Protein AF-A0A7S1VQ72-F1 (afdb_monomer_lite)

Foldseek 3Di:
DPPDALLLVLLVVCLVQPQQNQAVHEAEDDDPVQVPDAPVSNVVNQVSVVSSVHPTYDYQDDPNNLVVQPPDPPADDDPVSVVVVVVSNVRDDDDPDDDPDDDDDDPVPRADKDAQFDRSNQIDHPPDDRDDLPDPPDDPVSSVRVVVSVD

Radius of gyration: 18.68 Å; chains: 1; bounding box: 50×33×50 Å

InterPro domains:
  IPR001030 Aconitase/3-isopropylmalate dehydratase large subunit, alpha/beta/alpha domain [PF00330] (2-136)
  IPR001030 Aconitase/3-isopropylmalate dehydratase large subunit, alpha/beta/alpha domain [PR00415] (21-34)
  IPR001030 Aconitase/3-isopropylmalate dehydratase large subunit, alpha/beta/alpha domain [PR00415] (35-48)
  IPR001030 Aconitase/3-isopropylmalate dehydratase large subunit, alpha/beta/alpha domain [PR00415] (112-126)
  IPR015931 Aconitase/3-isopropylmalate dehydratase large subunit, alpha/beta/alpha, subdomain 1/3 [G3DSA:3.30.499.10] (1-112)
  IPR036008 Aconitase, iron-sulfur domain [SSF53732] (2-137)
  IPR050067 Isopropylmalate dehydratase and related enzymes [PTHR43822] (2-127)

Sequence (151 aa):
AEGVRSKDIILHICGVIGTAGGTGYTIEFGGSAISSLSMEARMSISNMAIEAGARAGVIAPDEITFDYLKGRPMCPTGEEWDKAVEYWKSLASDEGAEYDKTIVIDAHDIAPTVTWGTSPQDVAPITGNVPMIAAEGHDTARQAAGTRSLE

Structure (mmCIF, N/CA/C/O backbone):
data_AF-A0A7S1VQ72-F1
#
_entry.id   AF-A0A7S1VQ72-F1
#
loop_
_atom_site.group_PDB
_atom_site.id
_atom_site.type_symbol
_atom_site.label_atom_id
_atom_site.label_alt_id
_atom_site.label_comp_id
_atom_site.label_asym_id
_atom_site.label_entity_id
_atom_site.label_seq_id
_atom_site.pdbx_PDB_ins_code
_atom_site.Cartn_x
_atom_site.Cartn_y
_atom_site.Cartn_z
_atom_site.occupancy
_atom_site.B_iso_or_equiv
_atom_site.auth_seq_id
_atom_site.auth_comp_id
_atom_site.auth_asym_id
_atom_site.auth_atom_id
_atom_site.pdbx_PDB_model_num
ATOM 1 N N . ALA A 1 1 ? 2.031 -15.180 -4.231 1.00 64.88 1 ALA A N 1
ATOM 2 C CA . ALA A 1 1 ? 2.734 -16.483 -4.194 1.00 64.88 1 ALA A CA 1
ATOM 3 C C . ALA A 1 1 ? 3.319 -16.747 -2.801 1.00 64.88 1 ALA A C 1
ATOM 5 O O . ALA A 1 1 ? 3.409 -15.815 -2.004 1.00 64.88 1 ALA A O 1
ATOM 6 N N . GLU A 1 2 ? 3.699 -17.989 -2.484 1.00 76.94 2 GLU A N 1
ATOM 7 C CA . GLU A 1 2 ? 4.403 -18.308 -1.232 1.00 76.94 2 GLU A CA 1
ATOM 8 C C . GLU A 1 2 ? 5.717 -17.509 -1.134 1.00 76.94 2 GLU A C 1
ATOM 10 O O . GLU A 1 2 ? 6.421 -17.334 -2.125 1.00 76.94 2 GLU A O 1
ATOM 15 N N . GLY A 1 3 ? 6.018 -16.962 0.047 1.00 79.81 3 GLY A N 1
ATOM 16 C CA . GLY A 1 3 ? 7.237 -16.179 0.291 1.00 79.81 3 GLY A CA 1
ATOM 17 C C . GLY A 1 3 ? 7.175 -14.689 -0.072 1.00 79.81 3 GLY A C 1
ATOM 18 O O . GLY A 1 3 ? 8.043 -13.950 0.378 1.00 79.81 3 GLY A O 1
ATOM 19 N N . VAL A 1 4 ? 6.145 -14.223 -0.788 1.00 86.69 4 VAL A N 1
ATOM 20 C CA . VAL A 1 4 ? 5.968 -12.793 -1.115 1.00 86.69 4 VAL A CA 1
ATOM 21 C C . VAL A 1 4 ? 5.663 -11.980 0.150 1.00 86.69 4 VAL A C 1
ATOM 23 O O . VAL A 1 4 ? 4.896 -12.411 1.024 1.00 86.69 4 VAL A O 1
ATOM 26 N N . ARG A 1 5 ? 6.284 -10.803 0.267 1.00 89.88 5 ARG A N 1
ATOM 27 C CA . ARG A 1 5 ? 6.131 -9.841 1.370 1.00 89.88 5 ARG A CA 1
ATOM 28 C C . ARG A 1 5 ? 5.873 -8.427 0.839 1.00 89.88 5 ARG A C 1
ATOM 30 O O . ARG A 1 5 ? 5.973 -8.165 -0.355 1.00 89.88 5 ARG A O 1
ATOM 37 N N . SER A 1 6 ? 5.575 -7.491 1.744 1.00 92.12 6 SER A N 1
ATOM 38 C CA . SER A 1 6 ? 5.327 -6.074 1.422 1.00 92.12 6 SER A CA 1
ATOM 39 C C . SER A 1 6 ? 6.428 -5.438 0.574 1.00 92.12 6 SER A C 1
ATOM 41 O O . SER A 1 6 ? 6.130 -4.686 -0.349 1.00 92.12 6 SER A O 1
ATOM 43 N N . LYS A 1 7 ? 7.693 -5.772 0.858 1.00 89.88 7 LYS A N 1
ATOM 44 C CA . LYS A 1 7 ? 8.847 -5.273 0.105 1.00 89.88 7 LYS A CA 1
ATOM 45 C C . LYS A 1 7 ? 8.821 -5.720 -1.360 1.00 89.88 7 LYS A C 1
ATOM 47 O O . LYS A 1 7 ? 9.097 -4.910 -2.234 1.00 89.88 7 LYS A O 1
ATOM 52 N N . ASP A 1 8 ? 8.455 -6.969 -1.635 1.00 91.00 8 ASP A N 1
ATOM 53 C CA . ASP A 1 8 ? 8.366 -7.476 -3.010 1.00 91.00 8 ASP A CA 1
ATOM 54 C C . ASP A 1 8 ? 7.262 -6.760 -3.788 1.00 91.00 8 ASP A C 1
ATOM 56 O O . ASP A 1 8 ? 7.456 -6.398 -4.944 1.00 91.00 8 ASP A O 1
ATOM 60 N N . ILE A 1 9 ? 6.128 -6.495 -3.130 1.00 93.12 9 ILE A N 1
ATOM 61 C CA . ILE A 1 9 ? 5.000 -5.773 -3.727 1.00 93.12 9 ILE A CA 1
ATOM 62 C C . ILE A 1 9 ? 5.435 -4.371 -4.156 1.00 93.12 9 ILE A C 1
ATOM 64 O O . ILE A 1 9 ? 5.278 -4.014 -5.321 1.00 93.12 9 ILE A O 1
ATOM 68 N N . ILE A 1 10 ? 6.010 -3.579 -3.245 1.00 92.19 10 ILE A N 1
ATOM 69 C CA . ILE A 1 10 ? 6.386 -2.199 -3.576 1.00 92.19 10 ILE A CA 1
ATOM 70 C C . ILE A 1 10 ? 7.551 -2.133 -4.569 1.00 92.19 10 ILE A C 1
ATOM 72 O O . ILE A 1 10 ? 7.526 -1.299 -5.466 1.00 92.19 10 ILE A O 1
ATOM 76 N N . LEU A 1 11 ? 8.525 -3.048 -4.496 1.00 89.88 11 LEU A N 1
ATOM 77 C CA . LEU A 1 11 ? 9.601 -3.118 -5.490 1.00 89.88 11 LEU A CA 1
ATOM 78 C C . LEU A 1 11 ? 9.079 -3.503 -6.876 1.00 89.88 11 LEU A C 1
ATOM 80 O O . LEU A 1 11 ? 9.523 -2.930 -7.869 1.00 89.88 11 LEU A O 1
ATOM 84 N N . HIS A 1 12 ? 8.116 -4.425 -6.954 1.00 90.00 12 HIS A N 1
ATOM 85 C CA . HIS A 1 12 ? 7.463 -4.768 -8.212 1.00 90.00 12 HIS A CA 1
ATOM 86 C C . HIS A 1 12 ? 6.694 -3.569 -8.778 1.00 90.00 12 HIS A C 1
ATOM 88 O O . HIS A 1 12 ? 6.865 -3.240 -9.950 1.00 90.00 12 HIS A O 1
ATOM 94 N N . ILE A 1 13 ? 5.923 -2.857 -7.945 1.00 91.31 13 ILE A N 1
ATOM 95 C CA . ILE A 1 13 ? 5.233 -1.619 -8.343 1.00 91.31 13 ILE A CA 1
ATOM 96 C C . ILE A 1 13 ? 6.243 -0.602 -8.891 1.00 91.31 13 ILE A C 1
ATOM 98 O O . ILE A 1 13 ? 6.067 -0.127 -10.011 1.00 91.31 13 ILE A O 1
ATOM 102 N N . CYS A 1 14 ? 7.328 -0.319 -8.164 1.00 88.62 14 CYS A N 1
ATOM 103 C CA . CYS A 1 14 ? 8.395 0.581 -8.614 1.00 88.62 14 CYS A CA 1
ATOM 104 C C . CYS A 1 14 ? 9.035 0.120 -9.934 1.00 88.62 14 CYS A C 1
ATOM 106 O O . CYS A 1 14 ? 9.353 0.953 -10.780 1.00 88.62 14 CYS A O 1
ATOM 108 N N . GLY A 1 15 ? 9.197 -1.189 -10.139 1.00 85.19 15 GLY A N 1
ATOM 109 C CA . GLY A 1 15 ? 9.686 -1.760 -11.395 1.00 85.19 15 GLY A CA 1
ATOM 110 C C . GLY A 1 15 ? 8.734 -1.532 -12.574 1.00 85.19 15 GLY A C 1
ATOM 111 O O . GLY A 1 15 ? 9.191 -1.207 -13.667 1.00 85.19 15 GLY A O 1
ATOM 112 N N . VAL A 1 16 ? 7.421 -1.645 -12.348 1.00 87.81 16 VAL A N 1
ATOM 113 C CA . VAL A 1 16 ? 6.382 -1.422 -13.370 1.00 87.81 16 VAL A CA 1
ATOM 114 C C . VAL A 1 16 ? 6.261 0.057 -13.738 1.00 87.81 16 VAL A C 1
ATOM 116 O O . VAL A 1 16 ? 6.133 0.394 -14.914 1.00 87.81 16 VAL A O 1
ATOM 119 N N . ILE A 1 17 ? 6.288 0.953 -12.748 1.00 87.88 17 ILE A N 1
ATOM 120 C CA . ILE A 1 17 ? 6.008 2.384 -12.964 1.00 87.88 17 ILE A CA 1
ATOM 121 C C . ILE A 1 17 ? 7.274 3.221 -13.182 1.00 87.88 17 ILE A C 1
ATOM 123 O O . ILE A 1 17 ? 7.190 4.339 -13.692 1.00 87.88 17 ILE A O 1
ATOM 127 N N . GLY A 1 18 ? 8.440 2.672 -12.838 1.00 82.19 18 GLY A N 1
ATOM 128 C CA . GLY A 1 18 ? 9.732 3.348 -12.863 1.00 82.19 18 GLY A CA 1
ATOM 129 C C . GLY A 1 18 ? 9.953 4.272 -11.662 1.00 82.19 18 GLY A C 1
ATOM 130 O O . GLY A 1 18 ? 9.022 4.689 -10.976 1.00 82.19 18 GLY A O 1
ATOM 131 N N . THR A 1 19 ? 11.209 4.658 -11.437 1.00 75.56 19 THR A N 1
ATOM 132 C CA . THR A 1 19 ? 11.631 5.508 -10.303 1.00 75.56 19 THR A CA 1
ATOM 133 C C . THR A 1 19 ? 11.071 6.933 -10.333 1.00 75.56 19 THR A C 1
ATOM 135 O O . THR A 1 19 ? 11.096 7.624 -9.322 1.00 75.56 19 THR A O 1
ATOM 138 N N . ALA A 1 20 ? 10.553 7.379 -11.479 1.00 82.50 20 ALA A N 1
ATOM 139 C CA . ALA A 1 20 ? 9.865 8.660 -11.631 1.00 82.50 20 ALA A CA 1
ATOM 140 C C . ALA A 1 20 ? 8.347 8.507 -11.846 1.00 82.50 20 ALA A C 1
ATOM 142 O O . ALA A 1 20 ? 7.675 9.507 -12.102 1.00 82.50 20 ALA A O 1
ATOM 143 N N . GLY A 1 21 ? 7.802 7.288 -11.760 1.00 84.25 21 GLY A N 1
ATOM 144 C CA . GLY A 1 21 ? 6.420 6.972 -12.133 1.00 84.25 21 GLY A CA 1
ATOM 145 C C . GLY A 1 21 ? 5.345 7.662 -11.295 1.00 84.25 21 GLY A C 1
ATOM 146 O O . GLY A 1 21 ? 4.231 7.846 -11.782 1.00 84.25 21 GLY A O 1
ATOM 147 N N . GLY A 1 22 ? 5.687 8.061 -10.069 1.00 90.12 22 GLY A N 1
ATOM 148 C CA . GLY A 1 22 ? 4.850 8.823 -9.144 1.00 90.12 22 GLY A CA 1
ATOM 149 C C . GLY A 1 22 ? 5.172 10.319 -9.083 1.00 90.12 22 GLY A C 1
ATOM 150 O O . GLY A 1 22 ? 4.558 11.030 -8.293 1.00 90.12 22 GLY A O 1
ATOM 151 N N . THR A 1 23 ? 6.110 10.828 -9.888 1.00 93.69 23 THR A N 1
ATOM 152 C CA . THR A 1 23 ? 6.505 12.248 -9.836 1.00 93.69 23 THR A CA 1
ATOM 153 C C . THR A 1 23 ? 5.310 13.155 -10.121 1.00 93.69 23 THR A C 1
ATOM 155 O O . THR A 1 23 ? 4.702 13.064 -11.182 1.00 93.69 23 THR A O 1
ATOM 158 N N . GLY A 1 24 ? 4.999 14.055 -9.185 1.00 94.00 24 GLY A N 1
ATOM 159 C CA . GLY A 1 24 ? 3.839 14.950 -9.282 1.00 94.00 24 GLY A CA 1
ATOM 160 C C . GLY A 1 24 ? 2.522 14.348 -8.779 1.00 94.00 24 GLY A C 1
ATOM 161 O O . GL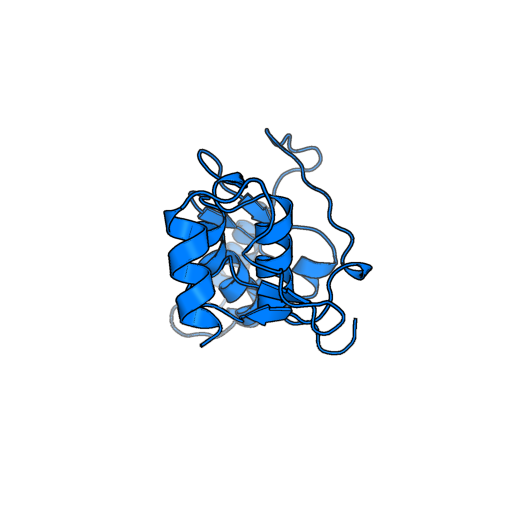Y A 1 24 ? 1.517 15.049 -8.788 1.00 94.00 24 GLY A O 1
ATOM 162 N N . TYR A 1 25 ? 2.536 13.106 -8.287 1.00 95.12 25 TYR A N 1
ATOM 163 C CA . TYR A 1 25 ? 1.359 12.393 -7.792 1.00 95.12 25 TYR A CA 1
ATOM 164 C C . TYR A 1 25 ? 1.497 12.007 -6.314 1.00 95.12 25 TYR A C 1
ATOM 166 O O . TYR A 1 25 ? 2.596 11.808 -5.787 1.00 95.12 25 TYR A O 1
ATOM 174 N N . THR A 1 26 ? 0.354 11.853 -5.651 1.00 95.88 26 THR A N 1
ATOM 175 C CA . THR A 1 26 ? 0.216 11.008 -4.458 1.00 95.88 26 THR A CA 1
ATOM 176 C C . THR A 1 26 ? -0.288 9.650 -4.925 1.00 95.88 26 THR A C 1
ATOM 178 O O . THR A 1 26 ? -1.212 9.594 -5.731 1.00 95.88 26 THR A O 1
ATOM 181 N N . ILE A 1 27 ? 0.318 8.566 -4.442 1.00 96.38 27 ILE A N 1
ATOM 182 C CA . ILE A 1 27 ? -0.116 7.211 -4.785 1.00 96.38 27 ILE A CA 1
ATOM 183 C C . ILE A 1 27 ? -1.059 6.709 -3.698 1.00 96.38 27 ILE A C 1
ATOM 185 O O . ILE A 1 27 ? -0.693 6.660 -2.525 1.00 96.38 27 ILE A O 1
ATOM 189 N N . GLU A 1 28 ? -2.251 6.296 -4.105 1.00 97.00 28 GLU A N 1
ATOM 190 C CA . GLU A 1 28 ? -3.143 5.486 -3.286 1.00 97.00 28 GLU A CA 1
ATOM 191 C C . GLU A 1 28 ? -2.956 4.011 -3.651 1.00 97.00 28 GLU A C 1
ATOM 193 O O . GLU A 1 28 ? -3.057 3.633 -4.819 1.00 97.00 28 GLU A O 1
ATOM 198 N N . PHE A 1 29 ? -2.651 3.175 -2.659 1.00 96.62 29 PHE A N 1
ATOM 199 C CA . PHE A 1 29 ? -2.539 1.732 -2.841 1.00 96.62 29 PHE A CA 1
ATOM 200 C C . PHE A 1 29 ? -3.830 1.057 -2.382 1.00 96.62 29 PHE A C 1
ATOM 202 O O . PHE A 1 29 ? -4.237 1.188 -1.226 1.00 96.62 29 PHE A O 1
ATOM 209 N N . GLY A 1 30 ? -4.441 0.288 -3.280 1.00 94.31 30 GLY A N 1
ATOM 210 C CA . GLY A 1 30 ? -5.695 -0.413 -3.031 1.00 94.31 30 GLY A CA 1
ATO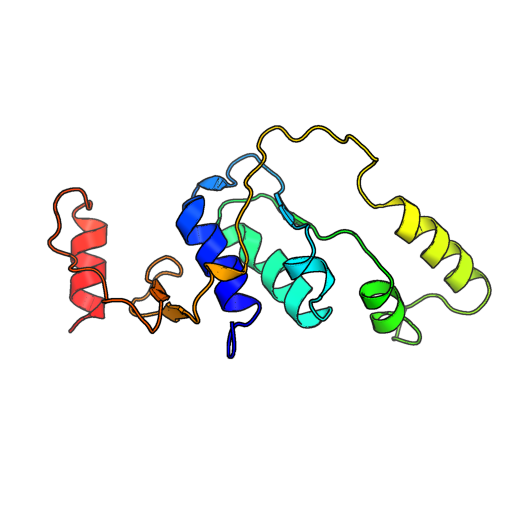M 211 C C . GLY A 1 30 ? -5.719 -1.821 -3.618 1.00 94.31 30 GLY A C 1
ATOM 212 O O . GLY A 1 30 ? -4.724 -2.330 -4.135 1.00 94.31 30 GLY A O 1
ATOM 213 N N . GLY A 1 31 ? -6.885 -2.457 -3.526 1.00 93.62 31 GLY A N 1
ATOM 214 C CA . GLY A 1 31 ? -7.101 -3.829 -3.979 1.00 93.62 31 GLY A CA 1
ATOM 215 C C . GLY A 1 31 ? -6.858 -4.881 -2.895 1.00 93.62 31 GLY A C 1
ATOM 216 O O . GLY A 1 31 ? -6.276 -4.619 -1.840 1.00 93.62 31 GLY A O 1
ATOM 217 N N . SER A 1 32 ? -7.318 -6.101 -3.173 1.00 93.81 32 SER A N 1
ATOM 218 C CA . SER A 1 32 ? -7.349 -7.212 -2.209 1.00 93.81 32 SER A CA 1
ATOM 219 C C . SER A 1 32 ? -5.969 -7.598 -1.674 1.00 93.81 32 SER A C 1
ATOM 221 O O . SER A 1 32 ? -5.834 -7.964 -0.507 1.00 93.81 32 SER A O 1
ATOM 223 N N . ALA A 1 33 ? -4.927 -7.480 -2.500 1.00 93.94 33 ALA A N 1
ATOM 224 C CA . ALA A 1 33 ? -3.559 -7.747 -2.078 1.00 93.94 33 ALA A CA 1
ATOM 225 C C . ALA A 1 33 ? -3.115 -6.789 -0.965 1.00 93.94 33 ALA A C 1
ATOM 227 O O . ALA A 1 33 ? -2.538 -7.247 0.014 1.00 93.94 33 ALA A O 1
ATOM 228 N N . ILE A 1 34 ? -3.440 -5.496 -1.075 1.00 95.88 34 ILE A N 1
ATOM 229 C CA . ILE A 1 34 ? -3.084 -4.466 -0.089 1.00 95.88 34 ILE A CA 1
ATOM 230 C C . ILE A 1 34 ? -3.962 -4.568 1.159 1.00 95.88 34 ILE A C 1
ATOM 232 O O . ILE A 1 34 ? -3.436 -4.534 2.272 1.00 95.88 34 ILE A O 1
ATOM 236 N N . SER A 1 35 ? -5.276 -4.760 0.997 1.00 94.69 35 SER A N 1
ATOM 237 C CA . SER A 1 35 ? -6.191 -4.875 2.141 1.00 94.69 35 SER A CA 1
ATOM 238 C C . SER A 1 35 ? -5.932 -6.130 2.984 1.00 94.69 35 SER A C 1
ATOM 240 O O . SER A 1 35 ? -6.197 -6.134 4.180 1.00 94.69 35 SER A O 1
ATOM 242 N N . SER A 1 36 ? -5.328 -7.178 2.416 1.00 94.06 36 SER A N 1
ATOM 243 C CA . SER A 1 36 ? -4.945 -8.379 3.175 1.00 94.06 36 SER A CA 1
ATOM 244 C C . SER A 1 36 ? -3.688 -8.217 4.048 1.00 94.06 36 SER A C 1
ATOM 246 O O . SER A 1 36 ? -3.378 -9.097 4.853 1.00 94.06 36 SER A O 1
ATOM 248 N N . LEU A 1 37 ? -2.939 -7.118 3.895 1.00 95.62 37 LEU A N 1
ATOM 249 C CA . LEU A 1 37 ? -1.675 -6.900 4.602 1.00 95.62 37 LEU A CA 1
ATOM 250 C C . LEU A 1 37 ? -1.878 -6.433 6.044 1.00 95.62 37 LEU A C 1
ATOM 252 O O . LEU A 1 37 ? -2.780 -5.645 6.330 1.00 95.62 37 LEU A O 1
ATOM 256 N N . SER A 1 38 ? -0.951 -6.825 6.926 1.00 97.31 38 SER A N 1
ATOM 257 C CA . SER A 1 38 ? -0.842 -6.246 8.270 1.00 97.31 38 SER A CA 1
ATOM 258 C C . SER A 1 38 ? -0.498 -4.755 8.214 1.00 97.31 38 SER A C 1
ATOM 260 O O . SER A 1 38 ? 0.035 -4.258 7.217 1.00 97.31 38 SER A O 1
ATOM 262 N N . MET A 1 39 ? -0.723 -4.032 9.312 1.00 97.19 39 MET A N 1
ATOM 263 C CA . MET A 1 39 ? -0.383 -2.609 9.372 1.00 97.19 39 MET A CA 1
ATOM 264 C C . MET A 1 39 ? 1.107 -2.323 9.172 1.00 97.19 39 MET A C 1
ATOM 266 O O . MET A 1 39 ? 1.450 -1.356 8.502 1.00 97.19 39 MET A O 1
ATOM 270 N N . GLU A 1 40 ? 2.009 -3.161 9.678 1.00 96.12 40 GLU A N 1
ATOM 271 C CA . GLU A 1 40 ? 3.456 -3.001 9.477 1.00 96.12 40 GLU A CA 1
ATOM 272 C C . GLU A 1 40 ? 3.845 -3.155 8.003 1.00 96.12 40 GLU A C 1
ATOM 274 O O . GLU A 1 40 ? 4.684 -2.416 7.480 1.00 96.12 40 GLU A O 1
ATOM 279 N N . ALA A 1 41 ? 3.207 -4.103 7.314 1.00 96.44 41 ALA A N 1
ATOM 280 C CA . ALA A 1 41 ? 3.385 -4.300 5.886 1.00 96.44 41 ALA A CA 1
ATOM 281 C C . ALA A 1 41 ? 2.875 -3.085 5.091 1.00 96.44 41 ALA A C 1
ATOM 283 O O . ALA A 1 41 ? 3.579 -2.614 4.198 1.00 96.44 41 ALA A O 1
ATOM 284 N N . ARG A 1 42 ? 1.719 -2.524 5.464 1.00 97.75 42 ARG A N 1
ATOM 285 C CA . ARG A 1 42 ? 1.172 -1.294 4.864 1.00 97.75 42 ARG A CA 1
ATOM 286 C C . ARG A 1 42 ? 2.075 -0.084 5.094 1.00 97.75 42 ARG A C 1
ATOM 288 O O . ARG A 1 42 ? 2.386 0.624 4.144 1.00 97.75 42 ARG A O 1
ATOM 295 N N . MET A 1 43 ? 2.575 0.106 6.318 1.00 95.69 43 MET A N 1
ATOM 296 C CA . MET A 1 43 ? 3.533 1.174 6.637 1.00 95.69 43 M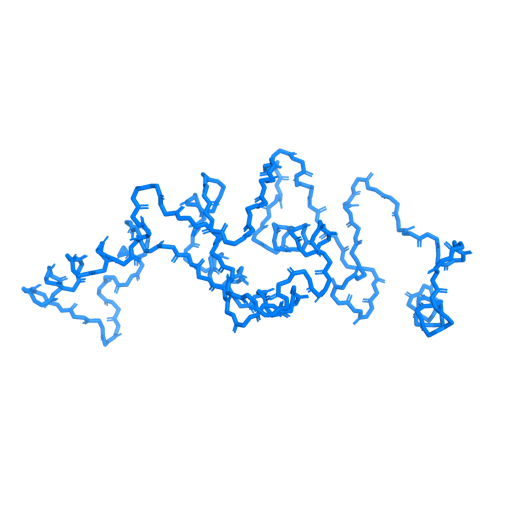ET A CA 1
ATOM 297 C C . MET A 1 43 ? 4.808 1.061 5.800 1.00 95.69 43 MET A C 1
ATOM 299 O O . MET A 1 43 ? 5.323 2.076 5.338 1.00 95.69 43 MET A O 1
ATOM 303 N N . SER A 1 44 ? 5.292 -0.163 5.568 1.00 94.88 44 SER A N 1
ATOM 304 C CA . SER A 1 44 ? 6.461 -0.406 4.716 1.00 94.88 44 SER A CA 1
ATOM 305 C C . SER A 1 44 ? 6.204 0.030 3.268 1.00 94.88 44 SER A C 1
ATOM 307 O O . SER A 1 44 ? 7.041 0.703 2.677 1.00 94.88 44 SER A O 1
ATOM 309 N N . ILE A 1 45 ? 5.035 -0.301 2.708 1.00 95.69 45 ILE A N 1
ATOM 310 C CA . ILE A 1 45 ? 4.643 0.102 1.346 1.00 95.69 45 ILE A CA 1
ATOM 311 C C . ILE A 1 45 ? 4.500 1.623 1.245 1.00 95.69 45 ILE A C 1
ATOM 313 O O . ILE A 1 45 ? 5.088 2.233 0.357 1.00 95.69 45 ILE A O 1
ATOM 317 N N . SER A 1 46 ? 3.774 2.248 2.175 1.00 95.31 46 SER A N 1
ATOM 318 C CA . SER A 1 46 ? 3.598 3.704 2.208 1.00 95.31 46 SER A CA 1
ATOM 319 C C . SER A 1 46 ? 4.922 4.453 2.355 1.00 95.31 46 SER A C 1
ATOM 321 O O . SER A 1 46 ? 5.116 5.478 1.703 1.00 95.31 46 SER A O 1
ATOM 323 N N . ASN A 1 47 ? 5.846 3.944 3.180 1.00 92.94 47 ASN A N 1
ATOM 324 C CA . ASN A 1 47 ? 7.187 4.510 3.317 1.00 92.94 47 ASN A CA 1
ATOM 325 C C . ASN A 1 47 ? 7.949 4.469 1.991 1.00 92.94 47 ASN A C 1
ATOM 327 O O . ASN A 1 47 ? 8.598 5.453 1.648 1.00 92.94 47 ASN A O 1
ATOM 331 N N . MET A 1 48 ? 7.808 3.370 1.248 1.00 91.25 48 MET A N 1
ATOM 332 C CA . MET A 1 48 ? 8.536 3.139 0.008 1.00 91.25 48 MET A CA 1
ATOM 333 C C . MET A 1 48 ? 7.884 3.755 -1.250 1.00 91.25 48 MET A C 1
ATOM 335 O O . MET A 1 48 ? 8.307 3.510 -2.380 1.00 91.25 48 MET A O 1
ATOM 339 N N . ALA A 1 49 ? 6.835 4.567 -1.089 1.00 91.88 49 ALA A N 1
ATOM 340 C CA . ALA A 1 49 ? 6.234 5.296 -2.207 1.00 91.88 49 ALA A CA 1
ATOM 341 C C . ALA A 1 49 ? 7.180 6.371 -2.778 1.00 91.88 49 ALA A C 1
ATOM 343 O O . ALA A 1 49 ? 7.071 6.744 -3.949 1.00 91.88 49 ALA A O 1
ATOM 344 N N . ILE A 1 50 ? 8.128 6.856 -1.970 1.00 91.06 50 ILE A N 1
ATOM 345 C CA . ILE A 1 50 ? 9.106 7.861 -2.395 1.00 91.06 50 ILE A CA 1
ATOM 346 C C . ILE A 1 50 ? 10.111 7.296 -3.414 1.00 91.06 50 ILE A C 1
ATOM 348 O O . ILE A 1 50 ? 10.585 8.036 -4.271 1.00 91.06 50 ILE A O 1
ATOM 352 N N . GLU A 1 51 ? 10.381 5.989 -3.400 1.00 88.62 51 GLU A N 1
ATOM 353 C CA . GLU A 1 51 ? 11.235 5.279 -4.364 1.00 88.62 51 GLU A CA 1
ATOM 354 C C . GLU A 1 51 ? 10.621 5.243 -5.769 1.00 88.62 51 GLU A C 1
ATOM 356 O O . GLU A 1 51 ? 11.348 5.134 -6.757 1.00 88.62 51 GLU A O 1
ATOM 361 N N . ALA A 1 52 ? 9.297 5.382 -5.867 1.00 86.50 52 ALA A N 1
ATOM 362 C CA . ALA A 1 52 ? 8.587 5.614 -7.122 1.00 86.50 52 ALA A CA 1
ATOM 363 C C . ALA A 1 52 ? 8.541 7.102 -7.528 1.00 86.50 52 ALA A C 1
ATOM 365 O O . ALA A 1 52 ? 7.948 7.446 -8.552 1.00 86.50 52 ALA A O 1
ATOM 366 N N . GLY A 1 53 ? 9.114 7.999 -6.721 1.00 88.50 53 GLY A N 1
ATOM 367 C CA . GLY A 1 53 ? 9.073 9.447 -6.925 1.00 88.50 53 GLY A CA 1
ATOM 368 C C . GLY A 1 53 ? 7.770 10.112 -6.470 1.00 88.50 53 GLY A C 1
ATOM 369 O O . GLY A 1 53 ? 7.545 11.279 -6.791 1.00 88.50 53 GLY A O 1
ATOM 370 N N . ALA A 1 54 ? 6.901 9.400 -5.743 1.00 93.69 54 ALA A N 1
ATOM 371 C CA . ALA A 1 54 ? 5.624 9.939 -5.281 1.00 93.69 54 ALA A CA 1
ATOM 372 C C . ALA A 1 54 ? 5.781 10.931 -4.126 1.00 93.69 54 ALA A C 1
ATOM 374 O O . ALA A 1 54 ? 6.688 10.828 -3.299 1.00 93.69 54 ALA A O 1
ATOM 375 N N . ARG A 1 55 ? 4.843 11.878 -4.022 1.00 93.44 55 ARG A N 1
ATOM 376 C CA . ARG A 1 55 ? 4.792 12.838 -2.910 1.00 93.44 55 ARG A CA 1
ATOM 377 C C . ARG A 1 55 ? 4.443 12.166 -1.584 1.00 93.44 55 ARG A C 1
ATOM 379 O O . ARG A 1 55 ? 4.947 12.579 -0.541 1.00 93.44 55 ARG A O 1
ATOM 386 N N . ALA A 1 56 ? 3.555 11.181 -1.638 1.00 94.62 56 ALA A N 1
ATOM 387 C CA . ALA A 1 56 ? 3.104 10.380 -0.512 1.00 94.62 56 ALA A CA 1
ATOM 388 C C . ALA A 1 56 ? 2.527 9.050 -1.019 1.00 94.62 56 ALA A C 1
ATOM 390 O O . ALA A 1 56 ? 2.118 8.948 -2.178 1.00 94.62 56 ALA A O 1
ATOM 391 N N . GLY A 1 57 ? 2.488 8.060 -0.128 1.00 95.81 57 GLY A N 1
ATOM 392 C CA . GLY A 1 57 ? 1.832 6.775 -0.334 1.00 95.81 57 GLY A CA 1
ATOM 393 C C . GLY A 1 57 ? 0.756 6.551 0.719 1.00 95.81 57 GLY A C 1
ATOM 394 O O . GLY A 1 57 ? 1.081 6.448 1.903 1.00 95.81 57 GLY A O 1
ATOM 395 N N . VAL A 1 58 ? -0.506 6.466 0.312 1.00 96.31 58 VAL A N 1
ATOM 396 C CA . VAL A 1 58 ? -1.650 6.315 1.221 1.00 96.31 58 VAL A CA 1
ATOM 397 C C . VAL A 1 58 ? -2.357 4.982 1.001 1.00 96.31 58 VAL A C 1
ATOM 399 O O . VAL A 1 58 ? -2.413 4.468 -0.113 1.00 96.31 58 VAL A O 1
ATOM 402 N N . ILE A 1 59 ? -2.867 4.410 2.087 1.00 97.44 59 ILE A N 1
ATOM 403 C CA . ILE A 1 59 ? -3.711 3.212 2.095 1.00 97.44 59 ILE A CA 1
ATOM 404 C C . ILE A 1 59 ? -4.928 3.569 2.938 1.00 97.44 59 ILE A C 1
ATOM 406 O O . ILE A 1 59 ? -4.763 4.086 4.047 1.00 97.44 59 ILE A O 1
ATOM 410 N N . ALA A 1 60 ? -6.126 3.323 2.408 1.00 96.56 60 ALA A N 1
ATOM 411 C CA . ALA A 1 60 ? -7.362 3.612 3.120 1.00 96.56 60 ALA A CA 1
ATOM 412 C C . ALA A 1 60 ? -7.414 2.836 4.451 1.00 96.56 60 ALA A C 1
ATOM 414 O O . ALA A 1 60 ? -7.035 1.658 4.493 1.00 96.56 60 ALA A O 1
ATOM 415 N N . PRO A 1 61 ? -7.847 3.478 5.548 1.00 96.69 61 PRO A N 1
ATOM 416 C CA . PRO A 1 61 ? -7.995 2.797 6.820 1.00 96.69 61 PRO A CA 1
ATOM 417 C C . PRO A 1 61 ? -9.176 1.821 6.776 1.00 96.69 61 PRO A C 1
ATOM 419 O O . PRO A 1 61 ? -10.213 2.092 6.178 1.00 96.69 61 PRO A O 1
ATOM 422 N N . ASP A 1 62 ? -9.013 0.696 7.455 1.00 96.62 62 ASP A N 1
ATOM 423 C CA . ASP A 1 62 ? -9.995 -0.383 7.559 1.00 96.62 62 ASP A CA 1
ATOM 424 C C . ASP A 1 62 ? -9.909 -1.057 8.939 1.00 96.62 62 ASP A C 1
ATOM 426 O O . ASP A 1 62 ? -9.201 -0.596 9.839 1.00 96.62 62 ASP A O 1
ATOM 430 N N . GLU A 1 63 ? -10.599 -2.180 9.111 1.00 97.50 63 GLU A N 1
ATOM 431 C CA . GLU A 1 63 ? -10.639 -2.945 10.355 1.00 97.50 63 GLU A CA 1
ATOM 432 C C . GLU A 1 63 ? -9.241 -3.320 10.863 1.00 97.50 63 GLU A C 1
ATOM 434 O O . GLU A 1 63 ? -8.974 -3.176 12.053 1.00 97.50 63 GLU A O 1
ATOM 439 N N . ILE A 1 64 ? -8.311 -3.700 9.977 1.00 97.75 64 ILE A N 1
ATOM 440 C CA . ILE A 1 64 ? -6.919 -4.004 10.352 1.00 97.75 64 ILE A CA 1
ATOM 441 C C . ILE A 1 64 ? -6.235 -2.764 10.941 1.00 97.75 64 ILE A C 1
ATOM 443 O O . ILE A 1 64 ? -5.471 -2.861 11.905 1.00 97.75 64 ILE A O 1
ATOM 447 N N . THR A 1 65 ? -6.532 -1.590 10.388 1.00 97.50 65 THR A N 1
ATOM 448 C CA . THR A 1 65 ? -6.019 -0.309 10.887 1.00 97.50 65 THR A CA 1
ATOM 449 C C . THR A 1 65 ? -6.578 0.010 12.270 1.00 97.50 65 THR A C 1
ATOM 451 O O . THR A 1 65 ? -5.827 0.377 13.178 1.00 97.50 65 THR A O 1
ATOM 454 N N . PHE A 1 66 ? -7.886 -0.159 12.459 1.00 97.38 66 PHE A N 1
ATOM 455 C CA . PHE A 1 66 ? -8.548 0.133 13.729 1.00 97.38 66 PHE A CA 1
ATOM 456 C C . PHE A 1 66 ? -8.107 -0.839 14.823 1.00 97.38 66 PHE A C 1
ATOM 458 O O . PHE A 1 66 ? -7.745 -0.409 15.917 1.00 97.38 66 PHE A O 1
ATOM 465 N N . ASP A 1 67 ? -8.042 -2.130 14.516 1.00 97.38 67 ASP A N 1
ATOM 466 C CA . ASP A 1 67 ? -7.588 -3.158 15.451 1.00 97.38 67 ASP A CA 1
ATOM 467 C C . ASP A 1 67 ? -6.135 -2.941 15.869 1.00 97.38 67 ASP A C 1
ATOM 469 O O . ASP A 1 67 ? -5.789 -3.102 17.040 1.00 97.38 67 ASP A O 1
ATOM 473 N N . TYR A 1 68 ? -5.284 -2.502 14.938 1.00 97.12 68 TYR A N 1
ATOM 474 C CA . TYR A 1 68 ? -3.904 -2.157 15.246 1.00 97.12 68 TYR A CA 1
ATOM 475 C C . TYR A 1 68 ? -3.796 -0.988 16.228 1.00 97.12 68 TYR A C 1
ATOM 477 O O . TYR A 1 68 ? -2.953 -1.027 17.124 1.00 97.12 68 TYR A O 1
ATOM 485 N N . LEU A 1 69 ? -4.613 0.056 16.063 1.00 97.19 69 LEU A N 1
ATOM 486 C CA . LEU A 1 69 ? -4.571 1.262 16.896 1.00 97.19 69 LEU A CA 1
ATOM 487 C C . LEU A 1 69 ? -5.225 1.064 18.271 1.00 97.19 69 LEU A C 1
ATOM 489 O O . LEU A 1 69 ? -4.819 1.701 19.245 1.00 97.19 69 LEU A O 1
ATOM 493 N N . LYS A 1 70 ? -6.226 0.187 18.378 1.00 96.88 70 LYS A N 1
ATOM 494 C CA . LYS A 1 70 ? -7.045 0.046 19.584 1.00 96.88 70 LYS A CA 1
ATOM 495 C C . LYS A 1 70 ? -6.204 -0.257 20.825 1.00 96.88 70 LYS A C 1
ATOM 497 O O . LYS A 1 70 ? -5.448 -1.221 20.878 1.00 96.88 70 LYS A O 1
ATOM 502 N N . GLY A 1 71 ? -6.361 0.573 21.858 1.00 95.12 71 GLY A N 1
ATOM 503 C CA . GLY A 1 71 ? -5.667 0.406 23.140 1.00 95.12 71 GLY A CA 1
ATOM 504 C C . GLY A 1 71 ? -4.176 0.768 23.130 1.00 95.12 71 GLY A C 1
ATOM 505 O O . GLY A 1 71 ? -3.511 0.588 24.151 1.00 95.12 71 GLY A O 1
ATOM 506 N N . ARG A 1 72 ? -3.632 1.295 22.024 1.00 96.31 72 ARG A N 1
ATOM 507 C CA . ARG A 1 72 ? -2.255 1.803 21.994 1.00 96.31 72 ARG A CA 1
ATOM 508 C C . ARG A 1 72 ? -2.118 3.135 22.740 1.00 96.31 72 ARG A C 1
ATOM 510 O O . ARG A 1 72 ? -3.091 3.883 22.857 1.00 96.31 72 ARG A O 1
ATOM 517 N N . PRO A 1 73 ? -0.904 3.478 23.215 1.00 96.81 73 PRO A N 1
ATOM 518 C CA . PRO A 1 73 ? -0.646 4.785 23.806 1.00 96.81 73 PRO A CA 1
ATOM 519 C C . PRO A 1 73 ? -1.094 5.922 22.883 1.00 96.81 73 PRO A C 1
ATOM 521 O O . PRO A 1 73 ? -0.876 5.862 21.675 1.00 96.81 73 PRO A O 1
ATOM 524 N N . MET A 1 74 ? -1.691 6.963 23.468 1.00 93.88 74 MET A N 1
ATOM 525 C CA . MET A 1 74 ? -2.200 8.153 22.766 1.00 93.88 74 MET A CA 1
ATOM 526 C C . MET A 1 74 ? -3.366 7.901 21.796 1.00 93.88 74 MET A C 1
ATOM 528 O O . MET A 1 74 ? -3.810 8.843 21.143 1.00 93.88 74 MET A O 1
ATOM 532 N N . CYS A 1 75 ? -3.897 6.678 21.711 1.00 96.38 75 CYS A N 1
ATOM 533 C CA . CYS A 1 75 ? -5.139 6.437 20.985 1.00 96.38 75 CYS A CA 1
ATOM 534 C C . CYS A 1 75 ? -6.353 6.849 21.833 1.00 96.38 75 CYS A C 1
ATOM 536 O O . CYS A 1 75 ? -6.316 6.724 23.063 1.00 96.38 75 CYS A O 1
ATOM 538 N N . PRO A 1 76 ? -7.433 7.337 21.195 1.00 96.50 76 PRO A N 1
ATOM 539 C CA . PRO A 1 76 ? -8.671 7.644 21.897 1.00 96.50 76 PRO A CA 1
ATOM 540 C C . PRO A 1 76 ? -9.260 6.383 22.547 1.00 96.50 76 PRO A C 1
ATOM 542 O O . PRO A 1 76 ? -8.954 5.254 22.163 1.00 96.50 76 PRO A O 1
ATOM 545 N N . THR A 1 77 ? -10.098 6.571 23.564 1.00 96.12 77 THR A N 1
ATOM 546 C CA . THR A 1 77 ? -10.732 5.477 24.320 1.00 96.12 77 THR A CA 1
ATOM 547 C C . THR A 1 77 ? -12.190 5.815 24.618 1.00 96.12 77 THR A C 1
ATOM 549 O O . THR A 1 77 ? -12.575 6.984 24.565 1.00 96.12 77 THR A O 1
ATOM 552 N N . GLY A 1 78 ? -13.005 4.802 24.931 1.00 96.31 78 GLY A N 1
ATOM 553 C CA . GLY A 1 78 ? -14.430 4.994 25.226 1.00 96.31 78 GLY A CA 1
ATOM 554 C C . GLY A 1 78 ? -15.183 5.618 24.047 1.00 96.31 78 GLY A C 1
ATOM 555 O O . GLY A 1 78 ? -14.914 5.282 22.901 1.00 96.31 78 GLY A O 1
ATOM 556 N N . GLU A 1 79 ? -16.078 6.567 24.314 1.00 97.50 79 GLU A N 1
ATOM 557 C CA . GLU A 1 79 ? -16.881 7.227 23.269 1.00 97.50 79 GLU A CA 1
ATOM 558 C C . GLU A 1 79 ? -16.039 7.978 22.224 1.00 97.50 79 GLU A C 1
ATOM 560 O O . GLU A 1 79 ? -16.421 8.070 21.059 1.00 97.50 79 GLU A O 1
ATOM 565 N N . GLU A 1 80 ? -14.875 8.508 22.613 1.00 97.19 80 GLU A N 1
ATOM 566 C CA . GLU A 1 80 ? -13.976 9.188 21.674 1.00 97.19 80 GLU A CA 1
ATOM 567 C C . GLU A 1 80 ? -13.333 8.205 20.689 1.00 97.19 80 GLU A C 1
ATOM 569 O O . GLU A 1 80 ? -13.017 8.585 19.564 1.00 97.19 80 GLU A O 1
ATOM 574 N N . TRP A 1 81 ? -13.167 6.934 21.078 1.00 97.69 81 TRP A N 1
ATOM 575 C CA . TRP A 1 81 ? -12.727 5.887 20.153 1.00 97.69 81 TRP A CA 1
ATOM 576 C C . TRP A 1 81 ? -13.780 5.640 19.076 1.00 97.69 81 TRP A C 1
ATOM 578 O O . TRP A 1 81 ? -13.445 5.607 17.895 1.00 97.69 81 TRP A O 1
ATOM 588 N N . ASP A 1 82 ? -15.049 5.527 19.468 1.00 97.56 82 ASP A N 1
ATOM 589 C CA . ASP A 1 82 ? -16.139 5.263 18.529 1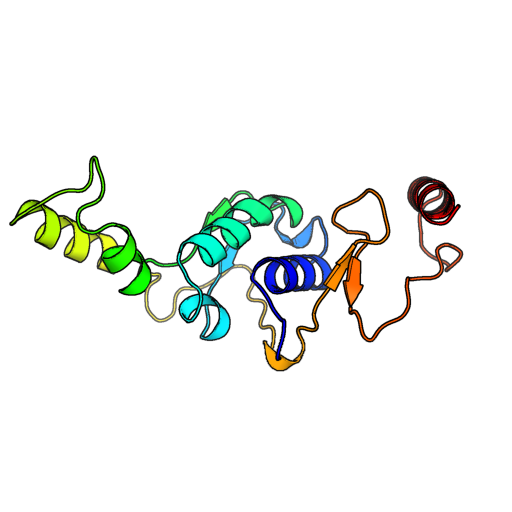.00 97.56 82 ASP A CA 1
ATOM 590 C C . ASP A 1 82 ? -16.292 6.416 17.524 1.00 97.56 82 ASP A C 1
ATOM 592 O O . ASP A 1 82 ? -16.390 6.179 16.320 1.00 97.56 82 ASP A O 1
ATOM 596 N N . LYS A 1 83 ? -16.199 7.672 17.989 1.00 97.94 83 LYS A N 1
ATOM 597 C CA . LYS A 1 83 ? -16.180 8.857 17.110 1.00 97.94 83 LYS A CA 1
ATOM 598 C C . LYS A 1 83 ? -14.978 8.866 16.167 1.00 97.94 83 LYS A C 1
ATOM 600 O O . LYS A 1 83 ? -15.125 9.213 14.998 1.00 97.94 83 LYS A O 1
ATOM 605 N N . ALA A 1 84 ? -13.795 8.507 16.667 1.00 97.62 84 ALA A N 1
ATOM 606 C CA . ALA A 1 84 ? -12.586 8.463 15.857 1.00 97.62 84 ALA A CA 1
ATOM 607 C C . ALA A 1 84 ? -12.679 7.392 14.765 1.00 97.62 84 ALA A C 1
ATOM 609 O O . ALA A 1 84 ? -12.361 7.684 13.619 1.00 97.62 84 ALA A O 1
ATOM 610 N N . VAL A 1 85 ? -13.172 6.193 15.089 1.00 97.81 85 VAL A N 1
ATOM 611 C CA . VAL A 1 85 ? -13.384 5.118 14.109 1.00 97.81 85 VAL A CA 1
ATOM 612 C C . VAL A 1 85 ? -14.411 5.522 13.054 1.00 97.81 85 VAL A C 1
ATOM 614 O O . VAL A 1 85 ? -14.160 5.311 11.871 1.00 97.81 85 VAL A O 1
ATOM 617 N N . GLU A 1 86 ? -15.532 6.136 13.443 1.00 97.75 86 GLU A N 1
ATOM 618 C CA . GLU A 1 86 ? -16.520 6.646 12.480 1.00 97.75 86 GLU A CA 1
ATOM 619 C C . GLU A 1 86 ? -15.919 7.703 11.545 1.00 97.75 86 GLU A C 1
ATOM 621 O O . GLU A 1 86 ? -16.111 7.633 10.333 1.00 97.75 86 GLU A O 1
ATOM 626 N N . TYR A 1 87 ? -15.117 8.628 12.078 1.00 97.81 87 TYR A N 1
ATOM 627 C CA . TYR A 1 87 ? -14.383 9.590 11.256 1.00 97.81 87 TYR A CA 1
ATOM 628 C C . TYR A 1 87 ? -13.356 8.911 10.339 1.00 97.81 87 TYR A C 1
ATOM 630 O O . TYR A 1 87 ? -13.261 9.239 9.163 1.00 97.81 87 TYR A O 1
ATOM 638 N N . TRP A 1 88 ? -12.583 7.945 10.836 1.00 97.44 88 TRP A N 1
ATOM 639 C CA . TRP A 1 88 ? -11.569 7.282 10.018 1.00 97.44 88 TRP A CA 1
ATOM 640 C C . TRP A 1 88 ? -12.179 6.459 8.885 1.00 97.44 88 TRP A C 1
ATOM 642 O O . TRP A 1 88 ? -11.620 6.453 7.794 1.00 97.44 88 TRP A O 1
ATOM 652 N N . LYS A 1 89 ? -13.340 5.827 9.094 1.00 96.12 89 LYS A N 1
ATOM 653 C CA . LYS A 1 89 ? -14.083 5.152 8.016 1.00 96.12 89 LYS A CA 1
ATOM 654 C C . LYS A 1 89 ? -14.473 6.105 6.885 1.00 96.12 89 LYS A C 1
ATOM 656 O O . LYS A 1 89 ? -14.570 5.664 5.746 1.00 96.12 89 LYS A O 1
ATOM 661 N N . SER A 1 90 ? -14.661 7.395 7.172 1.00 95.31 90 SER A N 1
ATOM 662 C CA . SER A 1 90 ? -14.968 8.399 6.149 1.00 95.31 90 SER A CA 1
ATOM 663 C C . SER A 1 90 ? -13.735 8.905 5.387 1.00 95.31 90 SER A C 1
ATOM 665 O O . SER A 1 90 ? -13.869 9.830 4.595 1.00 95.31 90 SER A O 1
ATOM 667 N N . LEU A 1 91 ? -12.532 8.382 5.660 1.00 95.62 91 LEU A N 1
ATOM 668 C CA . LEU A 1 91 ? -11.297 8.773 4.963 1.00 95.62 91 LEU A CA 1
ATOM 669 C C . LEU A 1 91 ? -10.999 7.914 3.730 1.00 95.62 91 LEU A C 1
ATOM 671 O O . LEU A 1 91 ? -10.050 8.214 3.008 1.00 95.62 91 LEU A O 1
ATOM 675 N N . ALA A 1 92 ? -11.745 6.828 3.519 1.00 94.50 92 ALA A N 1
ATOM 676 C CA . ALA A 1 92 ? -11.635 6.042 2.300 1.00 94.50 92 ALA A CA 1
ATOM 677 C C . ALA A 1 92 ? -12.150 6.848 1.099 1.00 94.50 92 ALA A C 1
ATOM 679 O O . ALA A 1 92 ? -13.079 7.643 1.233 1.00 94.50 92 ALA A O 1
ATOM 680 N N . SER A 1 93 ? -11.545 6.626 -0.065 1.00 93.88 93 SER A N 1
ATOM 681 C CA . SER A 1 93 ? -11.972 7.246 -1.318 1.00 93.88 93 SER A CA 1
ATOM 682 C C . SER A 1 93 ? -13.407 6.846 -1.671 1.00 93.88 93 SER A C 1
ATOM 684 O O . SER A 1 93 ? -13.808 5.696 -1.474 1.00 93.88 93 SER A O 1
ATOM 686 N N . ASP A 1 94 ? -14.174 7.809 -2.186 1.00 93.25 94 ASP A N 1
ATOM 687 C CA . ASP A 1 94 ? -15.577 7.614 -2.552 1.00 93.25 94 ASP A CA 1
ATOM 688 C C . ASP A 1 94 ? -15.736 6.582 -3.681 1.00 93.25 94 ASP A C 1
ATOM 690 O O . ASP A 1 94 ? -14.860 6.397 -4.534 1.00 93.25 94 ASP A O 1
ATOM 694 N N . GLU A 1 95 ? -16.898 5.929 -3.731 1.00 90.56 95 GLU A N 1
ATOM 695 C CA . GLU A 1 95 ? -17.237 5.051 -4.848 1.00 90.56 95 GLU A CA 1
ATOM 696 C C . GLU A 1 95 ? -17.251 5.848 -6.163 1.00 90.56 95 GLU A C 1
ATOM 698 O O . GLU A 1 95 ? -17.975 6.832 -6.309 1.00 90.56 95 GLU A O 1
ATOM 703 N N . GLY A 1 96 ? -16.438 5.415 -7.131 1.00 89.19 96 GLY A N 1
ATOM 704 C CA . GLY A 1 96 ? -16.284 6.110 -8.410 1.00 89.19 96 GLY A CA 1
ATOM 705 C C . GLY A 1 96 ? -15.308 7.287 -8.385 1.00 89.19 96 GLY A C 1
ATOM 706 O O . GLY A 1 96 ? -15.319 8.074 -9.329 1.00 89.19 96 GLY A O 1
ATOM 707 N N . ALA A 1 97 ? -14.465 7.409 -7.352 1.00 93.25 97 ALA A N 1
ATOM 708 C CA . ALA A 1 97 ? -13.367 8.371 -7.342 1.00 93.25 97 ALA A CA 1
ATOM 709 C C . ALA A 1 97 ? -12.521 8.274 -8.627 1.00 93.25 97 ALA A C 1
ATOM 7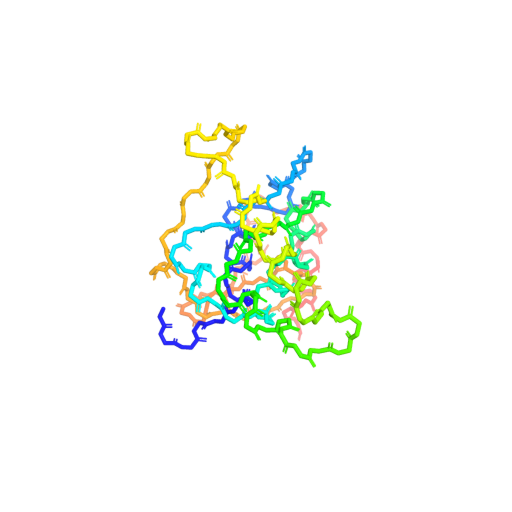11 O O . ALA A 1 97 ? -12.126 7.188 -9.064 1.00 93.25 97 ALA A O 1
ATOM 712 N N . GLU A 1 98 ? -12.250 9.426 -9.239 1.00 95.25 98 GLU A N 1
ATOM 713 C CA . GLU A 1 98 ? -11.426 9.521 -10.440 1.00 95.25 98 GLU A CA 1
ATOM 714 C C . GLU A 1 98 ? -9.957 9.717 -10.055 1.00 95.25 98 GLU A C 1
ATOM 716 O O . GLU A 1 98 ? -9.618 10.588 -9.254 1.00 95.25 98 GLU A O 1
ATOM 721 N N . TYR A 1 99 ? -9.076 8.924 -10.664 1.00 95.19 99 TYR A N 1
ATOM 722 C CA . TYR A 1 99 ? -7.630 9.040 -10.497 1.00 95.19 99 TYR A CA 1
ATOM 723 C C . TYR A 1 99 ? -7.012 9.546 -11.799 1.00 95.19 99 TYR A C 1
ATOM 725 O O . TYR A 1 99 ? -7.297 9.000 -12.866 1.00 95.19 99 TYR A O 1
ATOM 733 N N . ASP A 1 100 ? -6.092 10.513 -11.713 1.00 95.31 100 ASP A N 1
ATOM 734 C CA . ASP A 1 100 ? -5.348 11.021 -12.878 1.00 95.31 100 ASP A CA 1
ATOM 735 C C . ASP A 1 100 ? -4.649 9.896 -13.658 1.00 95.31 100 ASP A C 1
ATOM 737 O O . ASP A 1 100 ? -4.495 9.949 -14.881 1.00 95.31 100 ASP A O 1
ATOM 741 N N . LYS A 1 101 ? -4.200 8.865 -12.931 1.00 94.06 101 LYS A N 1
ATOM 742 C CA . LYS A 1 101 ? -3.588 7.663 -13.486 1.00 94.06 101 LYS A CA 1
ATOM 743 C C . LYS A 1 101 ? -3.946 6.451 -12.636 1.00 94.06 101 LYS A C 1
ATOM 745 O O . LYS A 1 101 ? -3.696 6.434 -11.437 1.00 94.06 101 LYS A O 1
ATOM 750 N N . THR A 1 102 ? -4.457 5.412 -13.289 1.00 95.00 102 THR A N 1
ATOM 751 C CA . THR A 1 102 ? -4.735 4.113 -12.663 1.00 95.00 102 THR A CA 1
ATOM 752 C C . THR A 1 102 ? -3.783 3.062 -13.217 1.00 95.00 102 THR A C 1
ATOM 754 O O . THR A 1 102 ? -3.588 2.971 -14.429 1.00 95.00 102 THR A O 1
ATOM 757 N N . ILE A 1 103 ? -3.184 2.266 -12.332 1.00 94.50 103 ILE A N 1
ATOM 758 C CA . ILE A 1 103 ? -2.277 1.172 -12.688 1.00 94.50 103 ILE A CA 1
ATOM 759 C C . ILE A 1 103 ? -2.767 -0.074 -11.962 1.00 94.50 103 ILE A C 1
ATOM 761 O O . ILE A 1 103 ? -2.843 -0.089 -10.737 1.00 94.50 103 ILE A O 1
ATOM 765 N N . VAL A 1 104 ? -3.121 -1.105 -12.726 1.00 95.06 104 VAL A N 1
ATOM 766 C CA . VAL A 1 104 ? -3.632 -2.372 -12.196 1.00 95.06 104 VAL A CA 1
ATOM 767 C C . VAL A 1 104 ? -2.544 -3.425 -12.336 1.00 95.06 104 VAL A C 1
ATOM 769 O O . VAL A 1 104 ? -2.028 -3.635 -13.432 1.00 95.06 104 VAL A O 1
ATOM 772 N N . ILE A 1 105 ? -2.192 -4.068 -11.224 1.00 92.75 105 ILE A N 1
ATOM 773 C CA . ILE A 1 105 ? -1.173 -5.118 -11.157 1.00 92.75 105 ILE A CA 1
ATOM 774 C C . ILE A 1 105 ? -1.832 -6.367 -10.583 1.00 92.75 105 ILE A C 1
ATOM 776 O O . ILE A 1 105 ? -2.457 -6.304 -9.521 1.00 92.75 105 ILE A O 1
ATOM 780 N N . ASP A 1 106 ? -1.687 -7.498 -11.272 1.00 93.00 106 ASP A N 1
ATOM 781 C CA . ASP A 1 106 ? -2.101 -8.782 -10.723 1.00 93.00 106 ASP A CA 1
ATOM 782 C C . ASP A 1 106 ? -1.070 -9.245 -9.686 1.00 93.00 106 ASP A C 1
ATOM 784 O O . ASP A 1 106 ? 0.110 -9.436 -9.977 1.00 93.00 106 ASP A O 1
ATOM 788 N N . ALA A 1 107 ? -1.514 -9.442 -8.445 1.00 89.81 107 ALA A N 1
ATOM 789 C CA . ALA A 1 107 ? -0.647 -9.907 -7.369 1.00 89.81 107 ALA A CA 1
ATOM 790 C C . ALA A 1 107 ? -0.076 -11.318 -7.615 1.00 89.81 107 ALA A C 1
ATOM 792 O O . ALA A 1 107 ? 0.898 -11.700 -6.960 1.00 89.81 107 ALA A O 1
ATOM 793 N N . HIS A 1 108 ? -0.654 -12.095 -8.540 1.00 88.44 108 HIS A N 1
ATOM 794 C CA . HIS A 1 108 ? -0.099 -13.381 -8.969 1.00 88.44 108 HIS A CA 1
ATOM 795 C C . HIS A 1 108 ? 1.232 -13.236 -9.716 1.00 88.44 108 HIS A C 1
ATOM 797 O O . HIS A 1 108 ? 2.062 -14.141 -9.623 1.00 88.44 108 HIS A O 1
ATOM 803 N N . ASP A 1 109 ? 1.469 -12.097 -10.369 1.00 85.75 109 ASP A N 1
ATOM 804 C CA . ASP A 1 109 ? 2.695 -11.830 -11.131 1.00 85.75 109 ASP A CA 1
ATOM 805 C C . ASP A 1 109 ? 3.870 -11.402 -10.233 1.00 85.75 109 ASP A C 1
ATOM 807 O O . ASP A 1 109 ? 5.018 -11.300 -10.677 1.00 85.75 109 ASP A O 1
ATOM 811 N N . ILE A 1 110 ? 3.608 -11.170 -8.943 1.00 88.56 110 ILE A N 1
ATOM 812 C CA . ILE A 1 110 ? 4.618 -10.740 -7.979 1.00 88.56 110 ILE A CA 1
ATOM 813 C C . ILE A 1 110 ? 5.372 -11.966 -7.459 1.00 88.56 110 ILE A C 1
ATOM 815 O O . ILE A 1 110 ? 4.856 -12.769 -6.675 1.00 88.56 110 ILE A O 1
ATOM 819 N N . ALA A 1 111 ? 6.632 -12.083 -7.871 1.00 86.62 111 ALA A N 1
ATOM 820 C CA . ALA A 1 111 ? 7.582 -13.050 -7.336 1.00 86.62 111 ALA A CA 1
ATOM 821 C C . ALA A 1 111 ? 8.405 -12.445 -6.178 1.00 86.62 111 ALA A C 1
ATOM 823 O O . ALA A 1 111 ? 8.638 -11.232 -6.158 1.00 86.62 111 ALA A O 1
ATOM 824 N N . PRO A 1 112 ? 8.902 -13.271 -5.235 1.00 85.31 112 PRO A N 1
ATOM 825 C CA . PRO A 1 112 ? 9.890 -12.823 -4.259 1.00 85.31 112 PRO A CA 1
ATOM 826 C C . PRO A 1 112 ? 11.090 -12.181 -4.959 1.00 85.31 112 PRO A C 1
ATOM 828 O O . PRO A 1 112 ? 11.588 -12.703 -5.960 1.00 85.31 112 PRO A O 1
ATOM 831 N N . THR A 1 113 ? 11.541 -11.045 -4.443 1.00 82.19 113 THR A N 1
ATOM 832 C CA . THR A 1 113 ? 12.516 -10.168 -5.084 1.00 82.19 113 THR A CA 1
ATOM 833 C C . THR A 1 113 ? 13.794 -10.088 -4.259 1.00 82.19 113 THR A C 1
ATOM 835 O O . THR A 1 113 ? 13.774 -9.973 -3.034 1.00 82.19 113 THR A O 1
ATOM 838 N N . VAL A 1 114 ? 14.932 -10.110 -4.951 1.00 80.00 114 VAL A N 1
ATOM 839 C CA . VAL A 1 114 ? 16.253 -9.866 -4.369 1.00 80.00 114 VAL A CA 1
ATOM 840 C C . VAL A 1 114 ? 16.868 -8.617 -4.988 1.00 80.00 114 VAL A C 1
ATOM 842 O O . VAL A 1 114 ? 16.764 -8.374 -6.190 1.00 80.00 114 VAL A O 1
ATOM 845 N N . THR A 1 115 ? 17.506 -7.803 -4.153 1.00 75.06 115 THR A N 1
ATOM 846 C CA . THR A 1 115 ? 18.340 -6.684 -4.604 1.00 75.06 115 THR A CA 1
ATOM 847 C C . THR A 1 115 ? 19.735 -7.208 -4.919 1.00 75.06 115 THR A C 1
ATOM 849 O O . THR A 1 115 ? 20.304 -7.925 -4.096 1.00 75.06 115 THR A O 1
ATOM 852 N N . TRP A 1 116 ? 20.292 -6.842 -6.069 1.00 78.06 116 TRP A N 1
ATOM 853 C CA . TRP A 1 116 ? 21.621 -7.286 -6.510 1.00 78.06 116 TRP A CA 1
ATOM 854 C C . TRP A 1 116 ? 22.631 -6.138 -6.647 1.00 78.06 116 TRP A C 1
ATOM 856 O O . TRP A 1 116 ? 23.815 -6.393 -6.838 1.00 78.06 116 TRP A O 1
ATOM 866 N N . GLY A 1 117 ? 22.180 -4.886 -6.541 1.00 73.75 117 GLY A N 1
ATOM 867 C CA . GLY A 1 117 ? 23.030 -3.703 -6.650 1.00 73.75 117 GLY A CA 1
ATOM 868 C C . GLY A 1 117 ? 22.949 -2.770 -5.446 1.00 73.75 117 GLY A C 1
ATOM 869 O O . GLY A 1 117 ? 22.536 -3.150 -4.350 1.00 73.75 117 GLY A O 1
ATOM 870 N N . THR A 1 118 ? 23.374 -1.527 -5.661 1.00 72.44 118 THR A N 1
ATOM 871 C CA . THR A 1 118 ? 23.435 -0.486 -4.616 1.00 72.44 118 THR A CA 1
ATOM 872 C C . THR A 1 118 ? 22.270 0.499 -4.682 1.00 72.44 118 THR A C 1
ATOM 874 O O . THR A 1 118 ? 22.106 1.308 -3.769 1.00 72.44 118 THR A O 1
ATOM 877 N N . SER A 1 119 ? 21.447 0.431 -5.732 1.00 69.25 119 SER A N 1
ATOM 878 C CA . SER A 1 119 ? 20.233 1.231 -5.876 1.00 69.25 119 SER A CA 1
ATOM 879 C C . SER A 1 119 ? 18.975 0.391 -5.606 1.00 69.25 119 SER A C 1
ATOM 881 O O . SER A 1 119 ? 18.935 -0.779 -5.988 1.00 69.25 119 SER A O 1
ATOM 883 N N . PRO A 1 120 ? 17.898 0.964 -5.032 1.00 65.81 120 PRO A N 1
ATOM 884 C CA . PRO A 1 120 ? 16.607 0.280 -4.878 1.00 65.81 120 PRO A CA 1
ATOM 885 C C . PRO A 1 120 ? 15.995 -0.234 -6.191 1.00 65.81 120 PRO A C 1
ATOM 887 O O . PRO A 1 120 ? 15.158 -1.130 -6.167 1.00 65.81 120 PRO A O 1
ATOM 890 N N . GLN A 1 121 ? 16.416 0.319 -7.332 1.00 66.94 121 GLN A N 1
ATOM 891 C CA . GLN A 1 121 ? 15.997 -0.131 -8.664 1.00 66.94 121 GLN A CA 1
ATOM 892 C C . GLN A 1 121 ? 16.759 -1.377 -9.158 1.00 66.94 121 GLN A C 1
ATOM 894 O O . GLN A 1 121 ? 16.371 -1.968 -10.165 1.00 66.94 121 GLN A O 1
ATOM 899 N N . ASP A 1 122 ? 17.843 -1.771 -8.482 1.00 75.75 122 ASP A N 1
ATOM 900 C CA . ASP A 1 122 ? 18.680 -2.918 -8.848 1.00 75.75 122 ASP A CA 1
ATOM 901 C C . ASP A 1 122 ? 18.094 -4.192 -8.231 1.00 75.75 122 ASP A C 1
ATOM 903 O O . ASP A 1 122 ? 18.655 -4.810 -7.320 1.00 75.75 122 ASP A O 1
ATOM 907 N N . VAL A 1 123 ? 16.906 -4.552 -8.708 1.00 76.50 123 VAL A N 1
ATOM 908 C CA . VAL A 1 123 ? 16.111 -5.677 -8.215 1.00 76.50 123 VAL A CA 1
ATOM 909 C C . VAL A 1 123 ? 15.888 -6.714 -9.304 1.00 76.50 123 VAL A C 1
ATOM 911 O O . VAL A 1 123 ? 15.835 -6.387 -10.489 1.00 76.50 123 VAL A O 1
ATOM 914 N N . ALA A 1 124 ? 15.776 -7.978 -8.904 1.00 80.00 124 ALA A N 1
ATOM 915 C CA . ALA A 1 124 ? 15.409 -9.080 -9.784 1.00 80.00 124 ALA A CA 1
ATOM 916 C C . ALA A 1 124 ? 14.508 -10.078 -9.036 1.00 80.00 124 ALA A C 1
ATOM 918 O O . ALA A 1 124 ? 14.714 -10.306 -7.838 1.00 80.00 124 ALA A O 1
ATOM 919 N N . PRO A 1 125 ? 13.518 -10.693 -9.709 1.00 81.75 125 PRO A N 1
ATOM 920 C CA . PRO A 1 125 ? 12.764 -11.787 -9.114 1.00 81.75 125 PRO A CA 1
ATOM 921 C C . PRO A 1 125 ? 13.693 -12.983 -8.883 1.00 81.75 125 PRO A C 1
ATOM 923 O O . PRO A 1 125 ? 14.578 -13.249 -9.696 1.00 81.75 125 PRO A O 1
ATOM 926 N N . ILE A 1 126 ? 13.465 -13.749 -7.815 1.00 83.62 126 ILE A N 1
ATOM 927 C CA . ILE A 1 126 ? 14.259 -14.948 -7.487 1.00 83.62 126 ILE A CA 1
ATOM 928 C C . ILE A 1 126 ? 14.213 -16.019 -8.592 1.00 83.62 126 ILE A C 1
ATOM 930 O O . ILE A 1 126 ? 15.085 -16.877 -8.677 1.00 83.62 126 ILE A O 1
ATOM 934 N N . THR A 1 127 ? 13.188 -15.969 -9.443 1.00 82.44 127 THR A N 1
ATOM 935 C CA . THR A 1 127 ? 12.998 -16.850 -10.600 1.00 82.44 127 THR A CA 1
ATOM 936 C C . THR A 1 127 ? 13.645 -16.322 -11.884 1.00 82.44 127 THR A C 1
ATOM 938 O O . THR A 1 127 ? 13.622 -17.014 -12.901 1.00 82.44 127 THR A O 1
ATOM 941 N N . GLY A 1 128 ? 14.170 -15.095 -11.871 1.00 76.69 128 GLY A N 1
ATOM 942 C CA . GLY A 1 128 ? 14.753 -14.430 -13.031 1.00 76.69 128 GLY A CA 1
ATOM 943 C C . GLY A 1 128 ? 16.277 -14.464 -13.054 1.00 76.69 128 GLY A C 1
ATOM 944 O O . GLY A 1 128 ? 16.934 -15.056 -12.203 1.00 76.69 128 GLY A O 1
ATOM 945 N N . ASN A 1 129 ? 16.839 -13.777 -14.047 1.00 76.75 129 ASN A N 1
ATOM 946 C CA . ASN A 1 129 ? 18.273 -13.531 -14.140 1.00 76.75 129 ASN A CA 1
ATOM 947 C C . ASN A 1 129 ? 18.573 -12.091 -13.719 1.00 76.75 129 ASN A C 1
ATOM 949 O O . ASN A 1 129 ? 17.799 -11.180 -14.024 1.00 76.75 129 ASN A O 1
ATOM 953 N N . VAL A 1 130 ? 19.720 -11.877 -13.074 1.00 73.50 130 VAL A N 1
A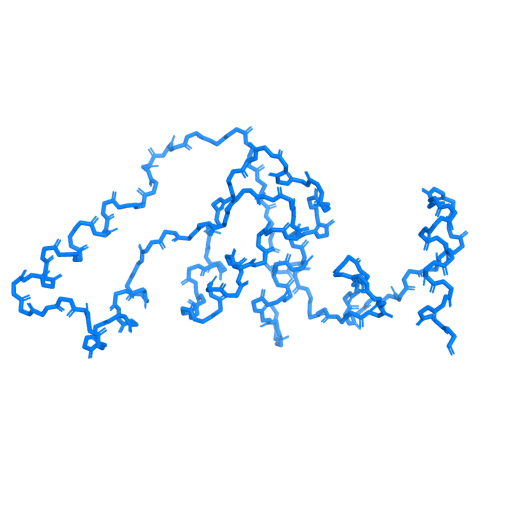TOM 954 C CA . VAL A 1 130 ? 20.253 -10.525 -12.867 1.00 73.50 130 VAL A CA 1
ATOM 955 C C . VAL A 1 130 ? 20.501 -9.889 -14.246 1.00 73.50 130 VAL A C 1
ATOM 957 O O . VAL A 1 130 ? 21.139 -10.530 -15.088 1.00 73.50 130 VAL A O 1
ATOM 960 N N . PRO A 1 131 ? 19.988 -8.672 -14.523 1.00 65.88 131 PRO A N 1
ATOM 961 C CA . PRO A 1 131 ? 20.142 -8.038 -15.828 1.00 65.88 131 PRO A CA 1
ATOM 962 C C . PRO A 1 131 ? 21.615 -7.892 -16.219 1.00 65.88 131 PRO A C 1
ATOM 964 O O . PRO A 1 131 ? 22.431 -7.421 -15.429 1.00 65.88 131 PRO A O 1
ATOM 967 N N . MET A 1 132 ? 21.959 -8.246 -17.461 1.00 61.16 132 MET A N 1
ATOM 968 C CA . MET A 1 132 ? 23.303 -8.003 -17.984 1.00 61.16 132 MET A CA 1
ATOM 969 C C . MET A 1 132 ? 23.462 -6.508 -18.285 1.00 61.16 132 MET A C 1
ATOM 971 O O . MET A 1 132 ? 22.785 -5.941 -19.140 1.00 61.16 132 MET A O 1
ATOM 975 N N . ILE A 1 133 ? 24.365 -5.857 -17.560 1.00 57.47 133 ILE A N 1
ATOM 976 C CA . ILE A 1 133 ? 24.481 -4.390 -17.501 1.00 57.47 133 ILE A CA 1
ATOM 977 C C . ILE A 1 133 ? 25.048 -3.788 -18.795 1.00 57.47 133 ILE A C 1
ATOM 979 O O . ILE A 1 133 ? 24.857 -2.601 -19.056 1.00 57.47 133 ILE A O 1
ATOM 983 N N . ALA A 1 134 ? 25.641 -4.628 -19.648 1.00 55.31 134 ALA A N 1
ATOM 984 C CA . ALA A 1 134 ? 26.127 -4.284 -20.981 1.00 55.31 134 ALA A CA 1
ATOM 985 C C . ALA A 1 134 ? 25.026 -4.147 -22.060 1.00 55.31 134 ALA A C 1
ATOM 987 O O . ALA A 1 134 ? 25.355 -3.948 -23.226 1.00 55.31 134 ALA A O 1
ATOM 988 N N . ALA A 1 135 ? 23.739 -4.274 -21.715 1.00 51.59 135 ALA A N 1
ATOM 989 C CA . ALA A 1 135 ? 22.651 -4.129 -22.684 1.00 51.59 135 ALA A CA 1
ATOM 990 C C . ALA A 1 135 ? 22.517 -2.682 -23.212 1.00 51.59 135 ALA A C 1
ATOM 992 O O . ALA A 1 135 ? 22.666 -1.708 -22.466 1.00 51.59 135 ALA A O 1
ATOM 993 N N . GLU A 1 136 ? 22.228 -2.548 -24.510 1.00 44.09 136 GLU A N 1
ATOM 994 C CA . GLU A 1 136 ? 22.014 -1.263 -25.189 1.00 44.09 136 GLU A CA 1
ATOM 995 C C . GLU A 1 136 ? 20.873 -0.461 -24.527 1.00 44.09 136 GLU A C 1
ATOM 997 O O . GLU A 1 136 ? 19.804 -1.000 -24.248 1.00 44.09 136 GLU A O 1
ATOM 1002 N N . GLY A 1 137 ? 21.097 0.837 -24.277 1.00 55.06 137 GLY A N 1
ATOM 1003 C CA . GLY A 1 137 ? 20.093 1.761 -23.721 1.00 55.06 137 GLY A CA 1
ATOM 1004 C C . GLY A 1 137 ? 20.336 2.237 -22.282 1.00 55.06 137 GLY A C 1
ATOM 1005 O O . GLY A 1 137 ? 19.640 3.138 -21.816 1.00 55.06 137 GLY A O 1
ATOM 1006 N N . HIS A 1 138 ? 21.332 1.697 -21.573 1.00 58.09 138 HIS A N 1
ATOM 1007 C CA . HIS A 1 138 ? 21.758 2.234 -20.275 1.00 58.09 138 HIS A CA 1
ATOM 1008 C C . HIS A 1 138 ? 22.756 3.388 -20.435 1.00 58.09 138 HIS A C 1
ATOM 1010 O O . HIS A 1 138 ? 23.736 3.261 -21.165 1.00 58.09 138 HIS A O 1
ATOM 1016 N N . ASP A 1 139 ? 22.549 4.490 -19.706 1.00 63.53 139 ASP A N 1
ATOM 1017 C CA . ASP A 1 139 ? 23.555 5.553 -19.607 1.00 63.53 139 ASP A CA 1
ATOM 1018 C C . ASP A 1 139 ? 24.838 5.021 -18.940 1.00 63.53 139 ASP A C 1
ATOM 1020 O O . ASP A 1 139 ? 24.807 4.170 -18.047 1.00 63.53 139 ASP A O 1
ATOM 1024 N N . THR A 1 140 ? 25.970 5.563 -19.371 1.00 72.56 140 THR A N 1
ATOM 1025 C CA . THR A 1 140 ? 27.338 5.328 -18.897 1.00 72.56 140 THR A CA 1
ATOM 1026 C C . THR A 1 140 ? 27.446 5.254 -17.370 1.00 72.56 140 THR A C 1
ATOM 1028 O O . THR A 1 140 ? 28.111 4.364 -16.839 1.00 72.56 140 THR A O 1
ATOM 1031 N N . ALA A 1 141 ? 26.743 6.128 -16.642 1.00 69.94 141 ALA A N 1
ATOM 1032 C CA . ALA A 1 141 ? 26.714 6.120 -15.180 1.00 69.94 141 ALA A CA 1
ATOM 1033 C C . ALA A 1 141 ? 26.057 4.852 -14.602 1.00 69.94 141 ALA A C 1
ATOM 1035 O O . ALA A 1 141 ? 26.564 4.275 -13.637 1.00 69.94 141 ALA A O 1
ATOM 1036 N N . ARG A 1 142 ? 24.957 4.388 -15.210 1.00 67.69 142 ARG A N 1
ATOM 1037 C CA . ARG A 1 142 ? 24.246 3.158 -14.822 1.00 67.69 142 ARG A CA 1
ATOM 1038 C C . ARG A 1 142 ? 25.075 1.920 -15.151 1.00 67.69 142 ARG A C 1
ATOM 1040 O O . ARG A 1 142 ? 25.123 0.997 -14.344 1.00 67.69 142 ARG A O 1
ATOM 1047 N N . GLN A 1 143 ? 25.773 1.932 -16.286 1.00 69.25 143 GLN A N 1
ATOM 1048 C CA . GLN A 1 143 ? 26.698 0.861 -16.656 1.00 69.25 143 GLN A CA 1
ATOM 1049 C C . GLN A 1 143 ? 27.850 0.745 -15.649 1.00 69.25 143 GLN A C 1
ATOM 1051 O O . GLN A 1 143 ? 28.093 -0.331 -15.113 1.00 69.25 143 GLN A O 1
ATOM 1056 N N . ALA A 1 144 ? 28.506 1.860 -15.315 1.00 70.81 144 ALA A N 1
ATOM 1057 C CA . ALA A 1 144 ? 29.618 1.871 -14.366 1.00 70.81 144 ALA A CA 1
ATOM 1058 C C . ALA A 1 144 ? 29.200 1.477 -12.937 1.00 70.81 144 ALA A C 1
ATOM 1060 O O . ALA A 1 144 ? 29.923 0.749 -12.258 1.00 70.81 144 ALA A O 1
ATOM 1061 N N . ALA A 1 145 ? 28.045 1.957 -12.462 1.00 69.38 145 ALA A N 1
ATOM 1062 C CA . ALA A 1 145 ? 27.507 1.561 -11.160 1.00 69.38 145 ALA A CA 1
ATOM 1063 C C . ALA A 1 145 ? 27.204 0.063 -11.118 1.00 69.38 145 ALA A C 1
ATOM 1065 O O . ALA A 1 145 ? 27.588 -0.615 -10.169 1.00 69.38 145 ALA A O 1
ATOM 1066 N N . GLY A 1 146 ? 26.593 -0.439 -12.184 1.00 70.69 146 GLY A N 1
ATOM 1067 C CA . GLY A 1 146 ? 26.264 -1.835 -12.320 1.00 70.69 146 GLY A CA 1
ATOM 1068 C C . GLY A 1 146 ? 27.477 -2.765 -12.333 1.00 70.69 146 GLY A C 1
ATOM 1069 O O . GLY A 1 146 ? 27.488 -3.744 -11.593 1.00 70.69 146 GLY A O 1
ATOM 1070 N N . THR A 1 147 ? 28.515 -2.450 -13.117 1.00 71.81 147 THR A N 1
ATOM 1071 C CA . THR A 1 147 ? 29.755 -3.246 -13.144 1.00 71.81 147 THR A CA 1
ATOM 1072 C C . THR A 1 147 ? 30.371 -3.358 -11.750 1.00 71.81 147 THR A C 1
ATOM 1074 O O . THR A 1 147 ? 30.696 -4.458 -11.326 1.00 71.81 147 THR A O 1
ATOM 1077 N N . ARG A 1 148 ? 30.435 -2.253 -10.989 1.00 72.12 148 ARG A N 1
ATOM 1078 C CA . ARG A 1 148 ? 30.958 -2.261 -9.609 1.00 72.12 148 ARG A CA 1
ATOM 1079 C C . ARG A 1 148 ? 30.148 -3.114 -8.635 1.00 72.12 148 ARG A C 1
ATOM 1081 O O . ARG A 1 148 ? 30.686 -3.526 -7.621 1.00 72.12 148 ARG A O 1
ATOM 1088 N N . SER A 1 149 ? 28.853 -3.302 -8.877 1.00 73.06 149 SER A N 1
ATOM 1089 C CA . SER A 1 149 ? 28.004 -4.136 -8.018 1.00 73.06 149 SER A CA 1
ATOM 1090 C C . SER A 1 149 ? 28.111 -5.631 -8.327 1.00 73.06 149 SER A C 1
ATOM 1092 O O . SER A 1 149 ? 27.662 -6.433 -7.515 1.00 73.06 149 SER A O 1
ATOM 1094 N N . LEU A 1 150 ? 28.671 -5.999 -9.483 1.00 68.75 150 LEU A N 1
ATOM 1095 C CA . LEU A 1 150 ? 28.831 -7.388 -9.924 1.00 68.75 150 LEU A CA 1
ATOM 1096 C C . LEU A 1 150 ? 30.267 -7.932 -9.772 1.00 68.75 150 LEU A C 1
ATOM 1098 O O . LEU A 1 150 ? 30.466 -9.126 -9.996 1.00 68.75 150 LEU A O 1
ATOM 1102 N N . GLU A 1 151 ? 31.240 -7.080 -9.432 1.00 61.19 151 GLU A N 1
ATOM 1103 C CA . GLU A 1 151 ? 32.611 -7.455 -9.030 1.00 61.19 151 GLU A CA 1
ATOM 1104 C C . GLU A 1 151 ? 32.673 -7.880 -7.555 1.00 61.19 151 GLU A C 1
ATOM 1106 O O . GLU A 1 151 ? 33.381 -8.874 -7.269 1.00 61.19 151 GLU A O 1
#

pLDDT: mean 86.98, std 12.04, range [44.09, 97.94]

Secondary structure (DSSP, 8-state):
-TT--HHHHHHHHHHHH-TTTTTT-PEEP-SHHHHTS-HHHHHHHHHGGGGGT-S-EE----HHHHHHHTT-TT---THHHHHHHHHHHTTSPPTT---SS-----GGG---EEE-SSSTT-EEETTSPPP-TTSTT--HHHHHHHHHHH-

Organism: NCBI:txid210454